Protein AF-A0A521LSC7-F1 (afdb_monomer)

pLDDT: mean 89.55, std 11.36, range [43.62, 98.06]

Sequence (80 aa):
PGYDMGSWGGFVAPMATPKDVIDKLNAGFARALAEPDVVAKLDTAGIQVAAGTPQQFDAFIRQEMARWAKVAQDAGIKPE

Mean predicted aligned error: 4.98 Å

Solvent-accessible surface area (backbone atoms only — not comparable to full-atom values): 5194 Å² total; per-residue (Å²): 140,88,79,85,81,73,85,82,87,83,89,85,77,66,90,86,60,54,66,70,58,53,53,52,50,52,54,50,51,54,52,52,65,65,35,66,74,49,41,54,53,34,49,76,71,72,42,82,88,81,84,80,51,74,67,58,49,52,52,48,53,53,51,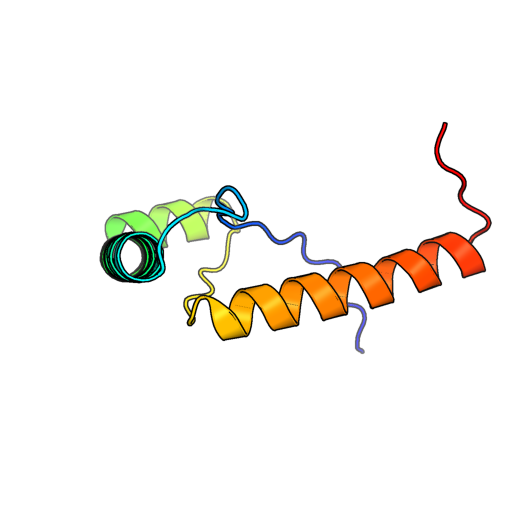49,52,54,52,50,53,50,51,33,59,78,70,70,61,71,86,132

Secondary structure (DSSP, 8-state):
--------------TT--HHHHHHHHHHHHHHTTSHHHHHHHHHTT-------HHHHHHHHHHHHHHHHHHHHHTT----

Structure (mmCIF, N/CA/C/O backbone):
data_AF-A0A521LSC7-F1
#
_entry.id   AF-A0A521LSC7-F1
#
loop_
_atom_site.group_PDB
_atom_site.id
_atom_site.type_symbol
_atom_site.label_atom_id
_atom_site.label_alt_id
_atom_site.label_comp_id
_atom_site.label_asym_id
_atom_site.label_entity_id
_atom_site.label_seq_id
_atom_site.pdbx_PDB_ins_code
_atom_site.Cartn_x
_atom_site.Cartn_y
_atom_site.Cartn_z
_atom_site.occupancy
_atom_site.B_iso_or_equiv
_atom_site.auth_seq_id
_atom_site.auth_comp_id
_atom_site.auth_asym_id
_atom_site.auth_atom_id
_atom_site.pdbx_PDB_model_num
ATOM 1 N N . PRO A 1 1 ? 22.415 7.499 -2.146 1.00 43.62 1 PRO A N 1
ATOM 2 C CA . PRO A 1 1 ? 21.093 8.094 -1.834 1.00 43.62 1 PRO A CA 1
ATOM 3 C C . PRO A 1 1 ? 20.086 7.779 -2.950 1.00 43.62 1 PRO A C 1
ATOM 5 O O . PRO A 1 1 ? 20.345 8.137 -4.092 1.00 43.62 1 PRO A O 1
ATOM 8 N N . GLY A 1 2 ? 18.977 7.100 -2.643 1.00 50.19 2 GLY A N 1
ATOM 9 C CA . GLY A 1 2 ? 17.830 7.047 -3.565 1.00 50.19 2 GLY A CA 1
ATOM 10 C C . GLY A 1 2 ? 17.601 5.754 -4.350 1.00 50.19 2 GLY A C 1
ATOM 11 O O . GLY A 1 2 ? 17.061 5.822 -5.448 1.00 50.19 2 GLY A O 1
ATOM 12 N N . TYR A 1 3 ? 17.960 4.588 -3.811 1.00 45.47 3 TYR A N 1
ATOM 13 C CA . TYR A 1 3 ? 17.455 3.314 -4.328 1.00 45.47 3 TYR A CA 1
ATOM 14 C C . TYR A 1 3 ? 16.631 2.650 -3.225 1.00 45.47 3 TYR A C 1
ATOM 16 O O . TYR A 1 3 ? 17.173 1.970 -2.357 1.00 45.47 3 TYR A O 1
ATOM 24 N N . ASP A 1 4 ? 15.330 2.946 -3.203 1.00 57.78 4 ASP A N 1
ATOM 25 C CA . ASP A 1 4 ? 14.389 2.239 -2.341 1.00 57.78 4 ASP A CA 1
ATOM 26 C C . ASP A 1 4 ? 14.057 0.897 -3.013 1.00 57.78 4 ASP A C 1
ATOM 28 O O . ASP A 1 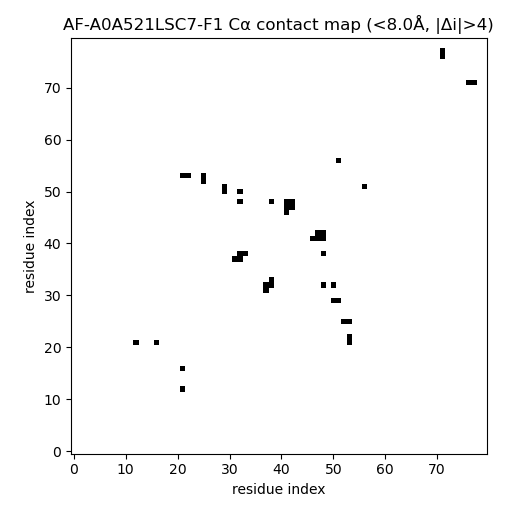4 ? 13.339 0.830 -4.021 1.00 57.78 4 ASP A O 1
ATOM 32 N N . MET A 1 5 ? 14.716 -0.154 -2.518 1.00 59.66 5 MET A N 1
ATOM 33 C CA . MET A 1 5 ? 14.470 -1.557 -2.872 1.00 59.66 5 MET A CA 1
ATOM 34 C C . MET A 1 5 ? 13.526 -2.222 -1.867 1.00 59.66 5 MET A C 1
ATOM 36 O O . MET A 1 5 ? 13.521 -3.446 -1.748 1.00 59.66 5 MET A O 1
ATOM 40 N N . GLY A 1 6 ? 12.754 -1.436 -1.113 1.00 73.81 6 GLY A N 1
ATOM 41 C CA . GLY A 1 6 ? 11.681 -1.970 -0.295 1.00 73.81 6 GLY A CA 1
ATOM 42 C C . GLY A 1 6 ? 10.684 -2.730 -1.165 1.00 73.81 6 GLY A C 1
ATOM 43 O O . GLY A 1 6 ? 10.161 -2.200 -2.148 1.00 73.81 6 GLY A O 1
ATOM 44 N N . SER A 1 7 ? 10.423 -3.986 -0.808 1.00 82.50 7 SER A N 1
ATOM 45 C CA . SER A 1 7 ? 9.261 -4.695 -1.336 1.00 82.50 7 SER A CA 1
ATOM 46 C C . SER A 1 7 ? 8.012 -4.080 -0.722 1.00 82.50 7 SER A C 1
ATOM 48 O O . SER A 1 7 ? 7.966 -3.824 0.480 1.00 82.50 7 SER A O 1
ATOM 50 N N . TRP A 1 8 ? 6.983 -3.889 -1.536 1.00 89.81 8 TRP A N 1
ATOM 51 C CA . TRP A 1 8 ? 5.684 -3.415 -1.080 1.00 89.81 8 TRP A CA 1
ATOM 52 C C . TRP A 1 8 ? 4.613 -4.469 -1.342 1.00 89.81 8 TRP A C 1
ATOM 54 O O . TRP A 1 8 ? 4.771 -5.361 -2.176 1.00 89.81 8 TRP A O 1
ATOM 64 N N . GLY A 1 9 ? 3.514 -4.362 -0.607 1.00 90.12 9 GLY A N 1
ATOM 65 C CA . GLY A 1 9 ? 2.341 -5.205 -0.775 1.00 90.12 9 GLY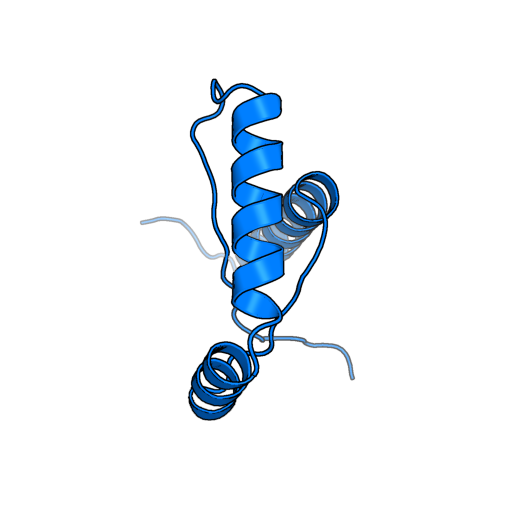 A CA 1
ATOM 66 C C . GLY A 1 9 ? 1.075 -4.409 -0.502 1.00 90.12 9 GLY A C 1
ATOM 67 O O . GLY A 1 9 ? 1.108 -3.362 0.142 1.00 90.12 9 GLY A O 1
ATOM 68 N N . GLY A 1 10 ? -0.050 -4.905 -1.003 1.00 92.00 10 GLY A N 1
ATOM 69 C CA . GLY A 1 10 ? -1.356 -4.318 -0.739 1.00 92.00 10 GLY A CA 1
ATOM 70 C C . GLY A 1 10 ? -2.483 -5.148 -1.331 1.00 92.00 10 GLY A C 1
ATOM 71 O O . GLY A 1 10 ? -2.266 -6.244 -1.849 1.00 92.00 10 GLY A O 1
ATOM 72 N N . PHE A 1 11 ? -3.698 -4.619 -1.239 1.00 93.50 11 PHE A N 1
ATOM 73 C CA . PHE A 1 11 ? -4.911 -5.312 -1.658 1.00 93.50 11 PHE A CA 1
ATOM 74 C C . PHE A 1 11 ? -5.438 -4.734 -2.968 1.00 93.50 11 PHE A C 1
ATOM 76 O O . PHE A 1 11 ? -5.525 -3.519 -3.136 1.00 93.50 11 PHE A O 1
ATOM 83 N N . VAL A 1 12 ? -5.830 -5.621 -3.879 1.00 94.50 12 VAL A N 1
ATOM 84 C CA . VAL A 1 12 ? -6.473 -5.275 -5.150 1.00 94.50 12 VAL A CA 1
ATOM 85 C C . VAL A 1 12 ? -7.787 -6.034 -5.281 1.00 94.50 12 VAL A C 1
ATOM 87 O O . VAL A 1 12 ? -7.960 -7.109 -4.708 1.00 94.50 12 VAL A O 1
ATOM 90 N N . ALA A 1 13 ? -8.721 -5.467 -6.036 1.00 94.94 13 ALA A N 1
ATOM 91 C CA . ALA A 1 13 ? -10.030 -6.053 -6.293 1.00 94.94 13 ALA A CA 1
ATOM 92 C C . ALA A 1 13 ? -10.285 -6.134 -7.810 1.00 94.94 13 ALA A C 1
ATOM 94 O O . ALA A 1 13 ? -9.647 -5.403 -8.573 1.00 94.94 13 ALA A O 1
ATOM 95 N N . PRO A 1 14 ? -11.213 -6.992 -8.276 1.00 96.62 14 PRO A N 1
ATOM 96 C CA . PRO A 1 14 ? -11.588 -7.055 -9.687 1.00 96.62 14 PRO A CA 1
ATOM 97 C C . PRO A 1 14 ? -12.020 -5.693 -10.242 1.00 96.62 14 PRO A C 1
ATOM 99 O O . PRO A 1 14 ? -12.683 -4.922 -9.548 1.00 96.62 14 PRO A O 1
ATOM 102 N N . MET A 1 15 ? -11.722 -5.428 -11.517 1.00 91.31 15 MET A N 1
ATOM 103 C CA . MET A 1 15 ? -12.002 -4.139 -12.175 1.00 91.31 15 MET A CA 1
ATOM 104 C C . MET A 1 15 ? -13.472 -3.696 -12.065 1.00 91.31 15 MET A C 1
ATOM 106 O O . MET A 1 15 ? -13.747 -2.508 -11.942 1.00 91.31 15 MET A O 1
ATOM 110 N N . ALA A 1 16 ? -14.413 -4.642 -12.082 1.00 95.06 16 ALA A N 1
ATOM 111 C CA . ALA A 1 16 ? -15.848 -4.365 -12.006 1.00 95.06 16 ALA A CA 1
ATOM 112 C C . ALA A 1 16 ? -16.375 -4.163 -10.569 1.00 95.06 16 ALA A C 1
ATOM 114 O O . ALA A 1 16 ? -17.587 -4.073 -10.373 1.00 95.06 16 ALA A O 1
ATOM 115 N N . THR A 1 17 ? -15.502 -4.123 -9.556 1.00 97.19 17 THR A N 1
ATOM 116 C CA . THR A 1 17 ? -15.927 -3.939 -8.162 1.00 97.19 17 THR A CA 1
ATOM 117 C C . THR A 1 17 ? -16.532 -2.542 -7.978 1.00 97.19 17 THR A C 1
ATOM 119 O O . THR A 1 17 ? -15.858 -1.551 -8.271 1.00 97.19 17 THR A O 1
ATOM 122 N N . PRO A 1 18 ? -17.777 -2.425 -7.479 1.00 97.81 18 PRO A N 1
ATOM 123 C CA . PRO A 1 18 ? -18.412 -1.131 -7.262 1.00 97.81 18 PRO A CA 1
ATOM 124 C C . PRO A 1 18 ? -17.623 -0.231 -6.30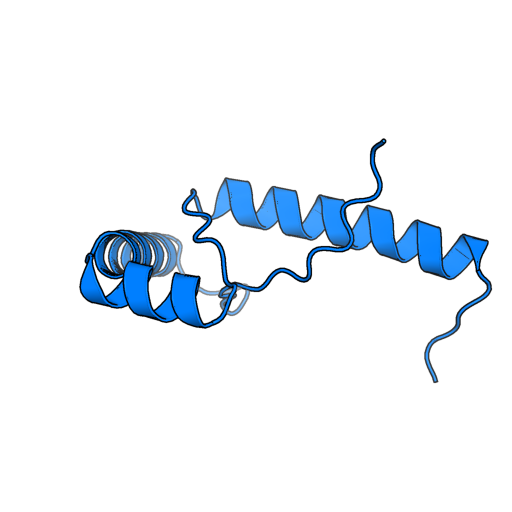9 1.00 97.81 18 PRO A C 1
ATOM 126 O O . PRO A 1 18 ? -17.036 -0.692 -5.326 1.00 97.81 18 PRO A O 1
ATOM 129 N N . LYS A 1 19 ? -17.656 1.081 -6.567 1.00 95.00 19 LYS A N 1
ATOM 130 C CA . LYS A 1 19 ? -16.923 2.072 -5.767 1.00 95.00 19 LYS A CA 1
ATOM 131 C C . LYS A 1 19 ? -17.296 2.030 -4.283 1.00 95.00 19 LYS A C 1
ATOM 133 O O . LYS A 1 19 ? -16.412 2.138 -3.443 1.00 95.00 19 LYS A O 1
ATOM 138 N N . ASP A 1 20 ? -18.571 1.850 -3.949 1.00 97.44 20 ASP A N 1
ATOM 139 C CA . ASP A 1 20 ? -19.010 1.813 -2.552 1.00 97.44 20 ASP A CA 1
ATOM 140 C C . ASP A 1 20 ? -18.436 0.603 -1.795 1.00 97.44 20 ASP A C 1
ATOM 142 O O . ASP A 1 20 ? -18.134 0.702 -0.606 1.00 97.44 20 ASP A O 1
ATOM 146 N N . VAL A 1 21 ? -18.238 -0.527 -2.482 1.00 98.06 21 VAL A N 1
ATOM 147 C CA . VAL A 1 21 ? -17.578 -1.714 -1.925 1.00 98.06 21 VAL A CA 1
ATOM 148 C C . VAL A 1 21 ? -16.095 -1.433 -1.689 1.00 98.06 21 VAL A C 1
ATOM 150 O O . VAL A 1 21 ? -15.591 -1.735 -0.609 1.00 98.06 21 VAL A O 1
ATOM 153 N N . ILE A 1 22 ? -15.412 -0.800 -2.648 1.00 97.12 22 ILE A N 1
ATOM 154 C CA . ILE A 1 22 ? -14.011 -0.381 -2.487 1.00 97.12 22 ILE A CA 1
ATOM 155 C C . ILE A 1 22 ? -13.855 0.573 -1.300 1.00 97.12 22 ILE A C 1
ATOM 157 O O . ILE A 1 22 ? -12.970 0.381 -0.468 1.00 97.12 22 ILE A O 1
ATOM 161 N N . ASP A 1 23 ? -14.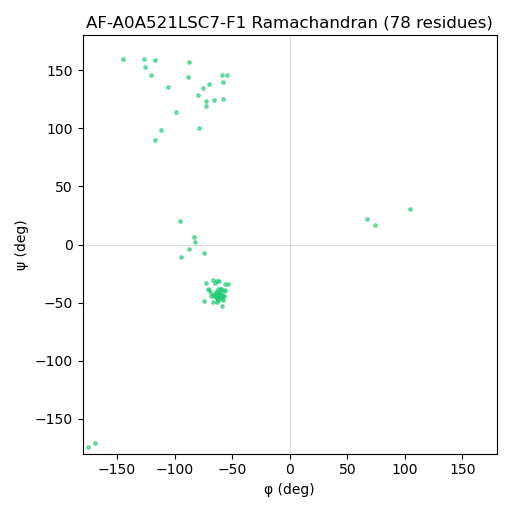737 1.563 -1.184 1.00 96.25 23 ASP A N 1
ATOM 162 C CA . ASP A 1 23 ? -14.688 2.548 -0.105 1.00 96.25 23 ASP A CA 1
ATOM 163 C C . ASP A 1 23 ? -14.910 1.880 1.268 1.00 96.25 23 ASP A C 1
ATOM 165 O O . ASP A 1 23 ? -14.190 2.173 2.226 1.00 96.25 23 ASP A O 1
ATOM 169 N N . LYS A 1 24 ? -15.847 0.923 1.362 1.00 97.12 24 LYS A N 1
ATOM 170 C CA . LYS A 1 24 ? -16.080 0.125 2.580 1.00 97.12 24 LYS A CA 1
ATOM 171 C C . LYS A 1 24 ? -14.871 -0.732 2.954 1.00 97.12 24 LYS A C 1
ATOM 173 O O . LYS A 1 24 ? -14.492 -0.754 4.124 1.00 97.12 24 LYS A O 1
ATOM 178 N N . LEU A 1 25 ? -14.261 -1.417 1.985 1.00 96.56 25 LEU A N 1
ATOM 179 C CA . LEU A 1 25 ? -13.063 -2.229 2.212 1.00 96.56 25 LEU A CA 1
ATOM 180 C C . LEU A 1 25 ? -11.897 -1.360 2.687 1.00 96.56 25 LEU A C 1
ATOM 182 O O . LEU A 1 25 ? -11.284 -1.672 3.704 1.00 96.56 25 LEU A O 1
ATOM 186 N N . ASN A 1 26 ? -11.649 -0.231 2.018 1.00 95.94 26 ASN A N 1
ATOM 187 C CA . ASN A 1 26 ? -10.591 0.699 2.402 1.00 95.94 26 ASN A CA 1
ATOM 188 C C . ASN A 1 26 ? -10.787 1.231 3.826 1.00 95.94 26 ASN A C 1
ATOM 190 O O . ASN A 1 26 ? -9.840 1.271 4.606 1.00 95.94 26 ASN A O 1
ATOM 194 N N . ALA A 1 27 ? -12.020 1.591 4.195 1.00 95.94 27 ALA A N 1
ATOM 195 C CA . ALA A 1 27 ? -12.336 2.008 5.558 1.00 95.94 27 ALA A CA 1
ATOM 196 C C . ALA A 1 27 ? -12.093 0.886 6.583 1.00 95.94 27 ALA A C 1
ATOM 198 O O . ALA A 1 27 ? -11.600 1.152 7.678 1.00 95.94 27 ALA A O 1
ATOM 199 N N . GLY A 1 28 ? -12.412 -0.364 6.236 1.00 96.06 28 GLY A N 1
ATOM 200 C CA . GLY A 1 28 ? -12.114 -1.534 7.063 1.00 96.06 28 GLY A CA 1
ATOM 201 C C . GLY A 1 28 ? -10.612 -1.742 7.267 1.00 96.06 28 GLY A C 1
ATOM 202 O O . GLY A 1 28 ? -10.166 -1.883 8.404 1.00 96.06 28 GLY A O 1
ATOM 203 N N . PHE A 1 29 ? -9.827 -1.684 6.188 1.00 94.56 29 PHE A N 1
ATOM 204 C CA . PHE A 1 29 ? -8.370 -1.798 6.255 1.00 94.56 29 PHE A CA 1
ATOM 205 C C . PHE A 1 29 ? -7.745 -0.668 7.069 1.00 94.56 29 PHE A C 1
ATOM 207 O O . PHE A 1 29 ? -6.923 -0.939 7.936 1.00 94.56 29 PHE A O 1
ATOM 214 N N . ALA A 1 30 ? -8.173 0.579 6.860 1.00 93.50 30 ALA A N 1
ATOM 215 C CA . ALA A 1 30 ? -7.669 1.724 7.613 1.00 93.50 30 ALA A CA 1
ATOM 216 C C . ALA A 1 30 ? -7.914 1.583 9.123 1.00 93.50 30 ALA A C 1
ATOM 218 O O . ALA A 1 30 ? -7.044 1.927 9.915 1.00 93.50 30 ALA A O 1
ATOM 219 N N . ARG A 1 31 ? -9.071 1.038 9.528 1.00 94.44 31 ARG A N 1
ATOM 220 C CA . ARG A 1 31 ? -9.352 0.743 10.941 1.00 94.44 31 ARG A CA 1
ATOM 221 C C . ARG A 1 31 ? -8.443 -0.356 11.476 1.00 94.44 31 ARG A C 1
ATOM 223 O O . ARG A 1 31 ? -7.815 -0.157 12.504 1.00 94.44 31 ARG A O 1
ATOM 230 N N . ALA A 1 32 ? -8.331 -1.479 10.767 1.00 92.88 32 ALA A N 1
ATOM 231 C CA . ALA A 1 32 ? -7.485 -2.591 11.199 1.00 92.88 32 ALA A CA 1
ATOM 232 C C . ALA A 1 32 ? -6.008 -2.181 11.321 1.00 92.88 32 ALA A C 1
ATOM 234 O O . ALA A 1 32 ? -5.339 -2.557 12.274 1.00 92.88 32 ALA A O 1
ATOM 235 N N . LEU A 1 33 ? -5.516 -1.367 10.387 1.00 92.31 33 LEU A N 1
ATOM 236 C CA . LEU A 1 33 ? -4.150 -0.842 10.386 1.00 92.31 33 LEU A CA 1
ATOM 237 C C . LEU A 1 33 ? -3.913 0.271 11.421 1.00 92.31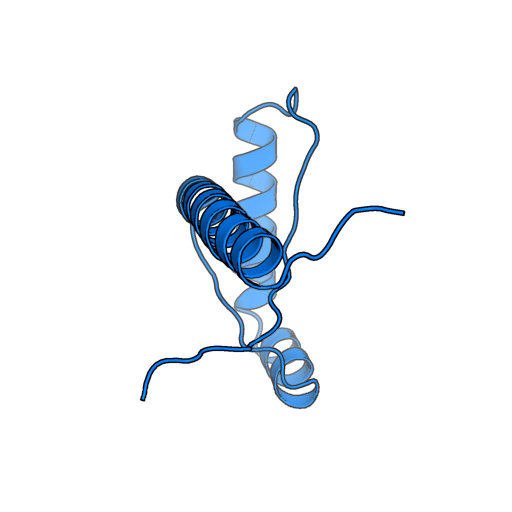 33 LEU A C 1
ATOM 239 O O . LEU A 1 33 ? -2.773 0.687 11.595 1.00 92.31 33 LEU A O 1
ATOM 243 N N . ALA A 1 34 ? -4.958 0.747 12.103 1.00 91.38 34 ALA A N 1
ATOM 244 C CA . ALA A 1 34 ? -4.847 1.659 13.239 1.00 91.38 34 ALA A CA 1
ATOM 245 C C . ALA A 1 34 ? -4.843 0.926 14.593 1.00 91.38 34 ALA A C 1
ATOM 247 O O . ALA A 1 34 ? -4.553 1.547 15.615 1.00 91.38 34 ALA A O 1
ATOM 248 N N . GLU A 1 35 ? -5.151 -0.376 14.618 1.00 96.06 35 GLU A N 1
ATOM 249 C CA . GLU A 1 35 ? -5.128 -1.171 15.847 1.00 96.06 35 GLU A CA 1
ATOM 250 C C . GLU A 1 35 ? -3.675 -1.428 16.290 1.00 96.06 35 GLU A C 1
ATOM 252 O O . GLU A 1 35 ? -2.900 -2.013 15.522 1.00 96.06 35 GLU A O 1
ATOM 257 N N . PRO A 1 36 ? -3.281 -1.054 17.525 1.00 94.25 36 PRO A N 1
ATOM 258 C CA . PRO A 1 36 ? -1.896 -1.170 17.990 1.00 94.25 36 PRO A CA 1
ATOM 259 C C . PRO A 1 36 ? -1.328 -2.587 17.883 1.00 94.25 36 PRO A C 1
ATOM 261 O O . PRO A 1 36 ? -0.180 -2.766 17.481 1.00 94.25 36 PRO A O 1
ATOM 264 N N . ASP A 1 37 ? -2.145 -3.601 18.176 1.00 96.31 37 ASP A N 1
ATOM 265 C CA . ASP A 1 37 ? -1.740 -5.007 18.093 1.00 96.31 37 ASP A CA 1
ATOM 266 C C . ASP A 1 37 ? -1.455 -5.455 16.654 1.00 96.31 37 ASP A C 1
ATOM 268 O O . ASP A 1 37 ? -0.626 -6.340 16.428 1.00 96.31 37 ASP A O 1
ATOM 272 N N . VAL A 1 38 ? -2.144 -4.871 15.669 1.00 94.56 38 VAL A N 1
ATOM 273 C CA . VAL A 1 38 ? -1.907 -5.152 14.248 1.00 94.56 38 VAL A CA 1
ATOM 274 C C . VAL A 1 38 ? -0.615 -4.480 13.807 1.00 94.56 38 VAL A C 1
ATOM 276 O O . VAL A 1 38 ? 0.242 -5.149 13.230 1.00 94.56 38 VAL A O 1
ATOM 279 N N . VAL A 1 39 ? -0.442 -3.197 14.134 1.00 92.75 39 VAL A N 1
ATOM 280 C CA . VAL A 1 39 ? 0.776 -2.438 13.812 1.00 92.75 39 VAL A CA 1
ATOM 281 C C . VAL A 1 39 ? 2.004 -3.109 14.421 1.00 92.75 39 VAL A C 1
ATOM 283 O O . VAL A 1 39 ? 2.950 -3.405 13.700 1.00 92.75 39 VAL A O 1
ATOM 286 N N . ALA A 1 40 ? 1.957 -3.477 15.703 1.00 95.06 40 ALA A N 1
ATOM 287 C CA . ALA A 1 40 ? 3.076 -4.126 16.383 1.00 95.06 40 ALA A CA 1
ATOM 288 C C . ALA A 1 40 ? 3.484 -5.459 15.727 1.00 95.06 40 ALA A C 1
ATOM 290 O O . ALA A 1 40 ? 4.673 -5.777 15.630 1.00 95.06 40 ALA A O 1
ATOM 291 N N . LYS A 1 41 ? 2.510 -6.247 15.252 1.00 95.12 41 LYS A N 1
ATOM 292 C CA . LYS A 1 41 ? 2.780 -7.509 14.542 1.00 95.12 41 LYS A CA 1
ATOM 293 C C . LYS A 1 41 ? 3.418 -7.275 13.177 1.00 95.12 41 LYS A C 1
ATOM 295 O O . LYS A 1 41 ? 4.340 -8.003 12.818 1.00 95.12 41 LYS A O 1
ATOM 300 N N . LEU A 1 42 ? 2.936 -6.282 12.431 1.00 92.25 42 LEU A N 1
ATOM 301 C CA . LEU A 1 42 ? 3.496 -5.912 11.131 1.00 92.25 42 LEU A CA 1
ATOM 302 C C . LEU A 1 42 ? 4.914 -5.353 11.281 1.00 92.25 42 LEU A C 1
ATOM 304 O O . LEU A 1 42 ? 5.816 -5.818 10.588 1.00 92.25 42 LEU A O 1
ATOM 308 N N . ASP A 1 43 ? 5.139 -4.478 12.259 1.00 92.62 43 ASP A N 1
ATOM 309 C CA . ASP A 1 43 ? 6.462 -3.931 12.568 1.00 92.62 43 ASP A CA 1
ATOM 310 C C . ASP A 1 43 ? 7.454 -5.035 12.959 1.00 92.62 43 ASP A C 1
ATOM 312 O O . ASP A 1 43 ? 8.586 -5.057 12.477 1.00 92.62 43 ASP A O 1
ATOM 316 N N . THR A 1 44 ? 7.023 -6.011 13.770 1.00 94.50 44 THR A N 1
ATOM 317 C CA . THR A 1 44 ? 7.845 -7.186 14.127 1.00 94.50 44 THR A CA 1
ATOM 318 C C . THR A 1 44 ? 8.214 -8.020 12.896 1.00 94.50 44 THR A C 1
ATOM 320 O O . THR A 1 44 ? 9.292 -8.611 12.843 1.00 94.50 44 THR A O 1
ATOM 323 N N . ALA A 1 45 ? 7.343 -8.052 11.886 1.00 90.75 45 ALA A N 1
ATOM 324 C CA . ALA A 1 45 ? 7.602 -8.695 10.602 1.00 90.75 45 ALA A CA 1
ATOM 325 C C . ALA A 1 45 ? 8.418 -7.816 9.627 1.00 90.75 45 ALA A C 1
ATOM 327 O O . ALA A 1 45 ? 8.664 -8.237 8.498 1.00 90.75 45 ALA A O 1
ATOM 328 N N . GLY A 1 46 ? 8.839 -6.612 10.036 1.00 89.62 46 GLY A N 1
ATOM 329 C CA . GLY A 1 46 ? 9.562 -5.655 9.195 1.00 89.62 46 GLY A CA 1
ATOM 330 C C . GLY A 1 46 ? 8.688 -4.954 8.150 1.00 89.62 46 GLY A C 1
ATOM 331 O O . GLY A 1 46 ? 9.213 -4.400 7.186 1.00 89.62 46 GLY A O 1
ATOM 332 N N . ILE A 1 47 ? 7.364 -4.988 8.315 1.00 89.56 47 ILE A N 1
ATOM 333 C CA . ILE A 1 47 ? 6.395 -4.389 7.398 1.00 89.56 47 ILE A CA 1
ATOM 334 C C . ILE A 1 47 ? 5.970 -3.035 7.951 1.00 89.56 47 ILE A C 1
ATOM 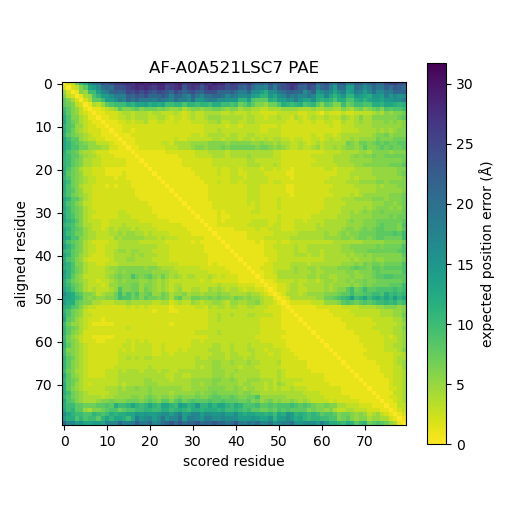336 O O . ILE A 1 47 ? 5.273 -2.959 8.959 1.00 89.56 47 ILE A O 1
ATOM 340 N N . GLN A 1 48 ? 6.328 -1.967 7.244 1.00 87.38 48 GLN A N 1
ATOM 341 C CA . GLN A 1 48 ? 5.834 -0.632 7.558 1.00 87.38 48 GLN A CA 1
ATOM 342 C C . GLN A 1 48 ? 4.424 -0.440 7.004 1.00 87.38 48 GLN A C 1
ATOM 344 O O . GLN A 1 48 ? 4.158 -0.669 5.822 1.00 87.38 48 GLN A O 1
ATOM 349 N N . VAL A 1 49 ? 3.513 0.010 7.863 1.00 85.00 49 VAL A N 1
ATOM 350 C CA . VAL A 1 49 ? 2.136 0.307 7.470 1.00 85.00 49 VAL A CA 1
ATOM 351 C C . VAL A 1 49 ? 2.090 1.591 6.645 1.00 85.00 49 VAL A C 1
ATOM 353 O O . VAL A 1 49 ? 2.404 2.674 7.135 1.00 85.00 49 VAL A O 1
ATOM 356 N N . ALA A 1 50 ? 1.618 1.478 5.405 1.00 83.31 50 ALA A N 1
ATOM 357 C CA . ALA A 1 50 ? 1.302 2.611 4.543 1.00 83.31 50 ALA A CA 1
ATOM 358 C C . ALA A 1 50 ? -0.215 2.679 4.321 1.00 83.31 50 ALA A C 1
ATOM 360 O O . ALA A 1 50 ? -0.774 1.959 3.494 1.00 83.31 50 ALA A O 1
ATOM 361 N N . ALA A 1 51 ? -0.895 3.537 5.084 1.00 78.38 51 ALA A N 1
ATOM 362 C CA . ALA A 1 51 ? -2.315 3.811 4.891 1.00 78.38 51 ALA A CA 1
ATOM 363 C C . ALA A 1 51 ? -2.518 4.955 3.884 1.00 78.38 51 ALA A C 1
ATOM 365 O O . ALA A 1 51 ? -1.761 5.925 3.863 1.00 78.38 51 ALA A O 1
ATOM 366 N N . GLY A 1 52 ? -3.569 4.862 3.069 1.00 88.12 52 GLY A N 1
ATOM 367 C CA . GLY A 1 52 ? -3.893 5.867 2.061 1.00 88.12 52 GLY A CA 1
ATOM 368 C C . GLY A 1 52 ? -5.275 5.657 1.453 1.00 88.12 52 GLY A C 1
ATOM 369 O O . GLY A 1 52 ? -6.078 4.851 1.930 1.00 88.12 52 GLY A O 1
ATOM 370 N N . THR A 1 53 ? -5.572 6.406 0.396 1.00 94.00 53 THR A N 1
ATOM 371 C CA . THR A 1 53 ? -6.793 6.227 -0.392 1.00 94.00 53 THR A CA 1
ATOM 372 C C . THR A 1 53 ? -6.585 5.192 -1.503 1.00 94.00 53 THR A C 1
ATOM 374 O O . THR A 1 53 ? -5.460 5.014 -1.981 1.00 94.00 53 THR A O 1
ATOM 377 N N . PRO A 1 54 ? -7.661 4.562 -2.011 1.00 94.56 54 PRO A N 1
ATOM 378 C CA . PRO A 1 54 ? -7.561 3.663 -3.160 1.00 94.56 54 PRO A CA 1
ATOM 379 C C . PRO A 1 54 ? -6.940 4.342 -4.390 1.00 94.56 54 PRO A C 1
ATOM 381 O O . PRO A 1 54 ? -6.211 3.709 -5.145 1.00 94.56 54 PRO A O 1
ATOM 384 N N . GLN A 1 55 ? -7.191 5.644 -4.578 1.00 93.75 55 GLN A N 1
ATOM 385 C CA . GLN A 1 55 ? -6.640 6.418 -5.695 1.00 93.75 55 GLN A CA 1
ATOM 386 C C . GLN A 1 55 ? -5.135 6.657 -5.538 1.00 93.75 55 GLN A C 1
ATOM 388 O O . GLN A 1 55 ? -4.402 6.597 -6.521 1.00 93.75 55 GLN A O 1
ATOM 393 N N . GLN A 1 56 ? -4.665 6.908 -4.312 1.00 94.25 56 GLN A N 1
ATOM 394 C CA . GLN A 1 56 ? -3.232 7.021 -4.032 1.00 94.25 56 GLN A CA 1
ATOM 395 C C . GLN A 1 56 ? -2.519 5.695 -4.304 1.00 94.25 56 GLN A C 1
ATOM 397 O O . GLN A 1 56 ? -1.446 5.694 -4.904 1.00 94.25 56 GLN A O 1
ATOM 402 N N . PHE A 1 57 ? -3.132 4.571 -3.924 1.00 94.56 57 PHE A N 1
ATOM 403 C CA . PHE A 1 57 ? -2.548 3.257 -4.170 1.00 94.56 57 PHE A CA 1
ATOM 404 C C . PHE A 1 57 ? -2.548 2.879 -5.662 1.00 94.56 57 PHE A C 1
ATOM 406 O O . PHE A 1 57 ? -1.537 2.388 -6.153 1.00 94.56 57 PHE A O 1
ATOM 413 N N . ASP A 1 58 ? -3.608 3.193 -6.420 1.00 93.81 58 ASP A N 1
ATOM 414 C CA . ASP A 1 58 ? -3.615 3.022 -7.887 1.00 93.81 58 ASP A CA 1
ATOM 415 C C . ASP A 1 58 ? -2.491 3.830 -8.559 1.00 93.81 58 ASP A C 1
ATOM 417 O O . ASP A 1 58 ? -1.753 3.298 -9.393 1.00 93.81 58 ASP A O 1
ATOM 421 N N . ALA A 1 59 ? -2.298 5.090 -8.154 1.00 94.88 59 ALA A N 1
ATOM 422 C CA . ALA A 1 59 ? -1.214 5.924 -8.668 1.00 94.88 59 ALA A CA 1
ATOM 423 C C . ALA A 1 59 ? 0.171 5.335 -8.350 1.00 94.88 59 ALA A C 1
ATOM 425 O O . ALA A 1 59 ? 1.039 5.291 -9.226 1.00 94.88 59 ALA A O 1
ATOM 426 N N . PHE A 1 60 ? 0.360 4.831 -7.129 1.00 94.19 60 PHE A N 1
ATOM 427 C CA . PHE A 1 60 ? 1.599 4.178 -6.713 1.00 94.19 60 PHE A CA 1
ATOM 428 C C . PHE A 1 60 ? 1.895 2.916 -7.535 1.00 94.19 60 PHE A C 1
ATOM 430 O O . PHE A 1 60 ? 2.996 2.783 -8.065 1.00 94.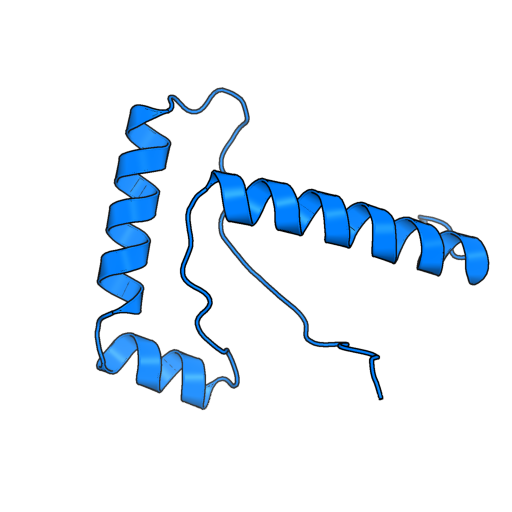19 60 PHE A O 1
ATOM 437 N N . ILE A 1 61 ? 0.905 2.037 -7.734 1.00 94.19 61 ILE A N 1
ATOM 438 C CA . ILE A 1 61 ? 1.062 0.830 -8.562 1.00 94.19 61 ILE A CA 1
ATOM 439 C C . ILE A 1 61 ? 1.492 1.209 -9.987 1.00 94.19 61 ILE A C 1
ATOM 441 O O . ILE A 1 61 ? 2.415 0.608 -10.535 1.00 94.19 61 ILE A O 1
ATOM 445 N N . ARG A 1 62 ? 0.869 2.230 -10.594 1.00 94.81 62 ARG A N 1
ATOM 446 C CA . ARG A 1 62 ? 1.243 2.713 -11.938 1.00 94.81 62 ARG A CA 1
ATOM 447 C C . ARG A 1 62 ? 2.678 3.221 -11.996 1.00 94.81 62 ARG A C 1
ATOM 449 O O . ARG A 1 62 ? 3.385 2.920 -12.958 1.00 94.81 62 ARG A O 1
ATOM 456 N N . GLN A 1 63 ? 3.105 3.969 -10.983 1.00 94.69 63 GLN A N 1
ATOM 457 C CA . GLN A 1 63 ? 4.473 4.466 -10.891 1.00 94.69 63 GLN A CA 1
ATOM 458 C C . GLN A 1 63 ? 5.478 3.317 -10.755 1.00 94.69 63 GLN A C 1
ATOM 460 O O . GLN A 1 63 ? 6.488 3.303 -11.459 1.00 94.69 63 GLN A O 1
ATOM 465 N N . GLU A 1 64 ? 5.189 2.337 -9.901 1.00 93.69 64 GLU A N 1
ATOM 466 C CA . GLU A 1 64 ? 6.055 1.178 -9.692 1.00 93.69 64 GLU A CA 1
ATOM 467 C C . GLU A 1 64 ? 6.144 0.299 -10.937 1.00 93.69 64 GLU A C 1
ATOM 469 O O . GLU A 1 64 ? 7.245 -0.062 -11.347 1.00 93.69 64 GLU A O 1
ATOM 474 N N . MET A 1 65 ? 5.022 0.028 -11.609 1.00 92.94 65 MET A N 1
ATOM 475 C CA . MET A 1 65 ? 5.032 -0.693 -12.885 1.00 92.94 65 MET A CA 1
ATOM 476 C C . MET A 1 65 ? 5.902 0.017 -13.927 1.00 92.94 65 MET A C 1
ATOM 478 O O . MET A 1 65 ? 6.704 -0.631 -14.595 1.00 92.94 65 MET A O 1
ATOM 482 N N . ALA A 1 66 ? 5.791 1.344 -14.051 1.00 94.12 66 ALA A N 1
ATOM 483 C CA . ALA A 1 66 ? 6.609 2.113 -14.986 1.00 94.12 66 ALA A CA 1
ATOM 484 C C . ALA A 1 66 ? 8.103 2.074 -14.617 1.00 94.12 66 ALA A C 1
ATOM 486 O O . ALA A 1 66 ? 8.950 1.872 -15.492 1.00 94.12 66 ALA A O 1
ATOM 487 N N . ARG A 1 67 ? 8.433 2.221 -13.324 1.00 91.25 67 ARG A N 1
ATOM 488 C CA . ARG A 1 67 ? 9.809 2.135 -12.813 1.00 91.25 67 ARG A CA 1
ATOM 489 C C . ARG A 1 67 ? 10.423 0.776 -13.133 1.00 91.25 67 ARG A C 1
ATOM 491 O O . ARG A 1 67 ? 11.496 0.717 -13.731 1.00 91.25 67 ARG A O 1
ATOM 498 N N . TRP A 1 68 ? 9.743 -0.307 -12.769 1.00 91.31 68 TRP A N 1
ATOM 499 C CA . TRP A 1 68 ? 10.274 -1.659 -12.922 1.00 91.31 68 TRP A CA 1
ATOM 500 C C . TRP A 1 68 ? 10.297 -2.129 -14.375 1.00 91.31 68 TRP A C 1
ATOM 502 O O . TRP A 1 68 ? 11.250 -2.801 -14.763 1.00 91.31 68 TRP A O 1
ATOM 512 N N . ALA A 1 69 ? 9.342 -1.707 -15.211 1.00 91.88 69 ALA A N 1
ATOM 513 C CA . ALA A 1 69 ? 9.407 -1.941 -16.654 1.00 91.88 69 ALA A CA 1
ATOM 514 C C . ALA A 1 69 ? 10.674 -1.325 -17.266 1.00 91.88 69 ALA A C 1
ATOM 516 O O . ALA A 1 69 ? 11.361 -1.983 -18.046 1.00 91.88 69 ALA A O 1
ATOM 517 N N . LYS A 1 70 ? 11.027 -0.094 -16.871 1.00 92.12 70 LYS A N 1
ATOM 518 C CA . LYS A 1 70 ? 12.266 0.552 -17.320 1.00 92.12 70 LYS A CA 1
ATOM 519 C C . LYS A 1 70 ? 13.508 -0.207 -16.850 1.00 92.12 70 LYS A C 1
ATOM 521 O O . LYS A 1 70 ? 14.399 -0.457 -17.653 1.00 92.12 70 LYS A O 1
ATOM 526 N N . VAL A 1 71 ? 13.554 -0.605 -15.578 1.00 91.44 71 VAL A N 1
ATOM 527 C CA . VAL A 1 71 ? 14.681 -1.381 -15.030 1.00 91.44 71 VAL A CA 1
ATOM 528 C C . VAL A 1 71 ? 14.855 -2.704 -15.779 1.00 91.44 71 VAL A C 1
ATOM 530 O O . VAL A 1 71 ? 15.971 -3.039 -16.165 1.00 91.44 71 VAL A O 1
ATOM 533 N 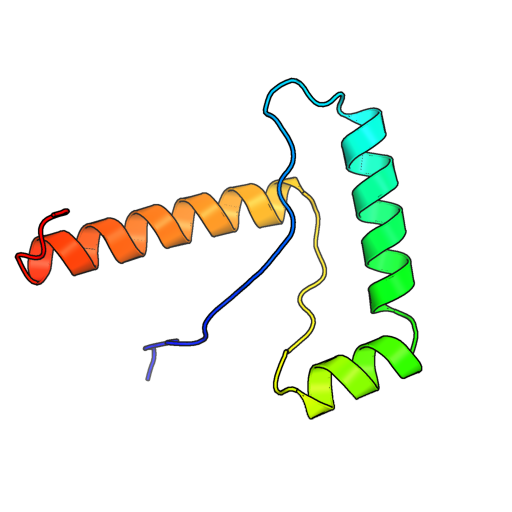N . ALA A 1 72 ? 13.765 -3.434 -16.032 1.00 91.88 72 ALA A N 1
ATOM 534 C CA . ALA A 1 72 ? 13.806 -4.695 -16.768 1.00 91.88 72 ALA A CA 1
ATOM 535 C C . ALA A 1 72 ? 14.322 -4.510 -18.204 1.00 91.88 72 ALA A C 1
ATOM 537 O O . ALA A 1 72 ? 15.158 -5.290 -18.657 1.00 91.88 72 ALA A O 1
ATOM 538 N N . GLN A 1 73 ? 13.872 -3.456 -18.895 1.00 92.19 73 GLN A N 1
ATOM 539 C CA . GLN A 1 73 ? 14.344 -3.111 -20.238 1.00 92.19 73 GLN A CA 1
ATOM 540 C C . GLN A 1 73 ? 15.835 -2.763 -20.255 1.00 92.19 73 GLN A C 1
ATOM 542 O O . GLN A 1 73 ? 16.579 -3.330 -21.054 1.00 92.19 73 GLN A O 1
ATOM 547 N N . ASP A 1 74 ? 16.275 -1.879 -19.356 1.00 93.06 74 ASP A N 1
ATOM 548 C CA . ASP A 1 74 ? 17.673 -1.443 -19.258 1.00 93.06 74 ASP A CA 1
ATOM 549 C C . ASP A 1 74 ? 18.605 -2.625 -18.898 1.00 93.06 74 ASP A C 1
ATOM 551 O O . ASP A 1 74 ? 19.752 -2.673 -19.340 1.00 93.06 74 ASP A O 1
ATOM 555 N N . ALA A 1 75 ? 18.103 -3.609 -18.141 1.00 93.19 75 ALA A N 1
ATOM 556 C CA . ALA A 1 75 ? 18.822 -4.827 -17.760 1.00 93.19 75 ALA A CA 1
ATOM 557 C C . ALA A 1 75 ? 18.699 -5.985 -18.775 1.00 93.19 75 ALA A C 1
ATOM 559 O O . ALA A 1 75 ? 19.308 -7.036 -18.575 1.00 93.19 75 ALA A O 1
ATOM 560 N N . GLY A 1 76 ? 17.917 -5.830 -19.850 1.00 92.50 76 GLY A N 1
ATOM 561 C CA . GLY A 1 76 ? 17.710 -6.872 -20.863 1.00 92.50 76 GLY A CA 1
ATOM 562 C C . GLY A 1 76 ? 16.937 -8.106 -20.373 1.00 92.50 76 GLY A C 1
ATOM 563 O O . GLY A 1 76 ? 17.048 -9.174 -20.979 1.00 92.50 76 GLY A O 1
ATOM 564 N N . ILE A 1 77 ? 16.162 -7.975 -19.292 1.00 92.00 77 ILE A N 1
ATOM 565 C CA . ILE A 1 77 ? 15.357 -9.054 -18.704 1.00 92.00 77 ILE A CA 1
ATOM 566 C C . ILE A 1 77 ? 14.123 -9.298 -19.581 1.00 92.00 77 ILE A C 1
ATOM 568 O O . ILE A 1 77 ? 13.447 -8.355 -19.996 1.00 92.00 77 ILE A O 1
ATOM 572 N N . LYS A 1 78 ? 13.812 -10.568 -19.859 1.00 85.25 78 LYS A N 1
ATOM 573 C CA . LYS A 1 78 ? 12.629 -10.986 -20.623 1.00 85.25 78 LYS A CA 1
ATOM 574 C C . LYS A 1 78 ? 11.758 -11.908 -19.767 1.00 85.25 78 LYS A C 1
ATOM 576 O O . LYS A 1 78 ? 12.334 -12.669 -18.992 1.00 85.25 78 LYS A O 1
ATOM 581 N N . PRO A 1 79 ? 10.421 -11.855 -19.912 1.00 78.25 79 PRO A N 1
ATOM 582 C CA . PRO A 1 79 ? 9.553 -12.899 -19.380 1.00 78.25 79 PRO A CA 1
ATOM 583 C C . PRO A 1 79 ? 9.950 -14.248 -19.989 1.00 78.25 79 PRO A C 1
ATOM 585 O O . PRO A 1 79 ? 10.281 -14.291 -21.180 1.00 78.25 79 PRO A O 1
ATOM 588 N N . GLU A 1 80 ? 9.944 -15.307 -19.185 1.00 63.22 80 GLU A N 1
ATOM 589 C CA . GLU A 1 80 ? 10.046 -16.693 -19.662 1.00 63.22 80 GLU A CA 1
ATOM 590 C C . GLU A 1 80 ? 8.933 -17.110 -20.638 1.00 63.22 80 GLU A C 1
ATOM 592 O O . GLU A 1 80 ? 7.797 -16.584 -20.549 1.00 63.22 80 GLU A O 1
#

Foldseek 3Di:
DDDPPDDDDDDDDDPPDDPVNLVVVLVVVVVQCPDPVSCVVCVVVVHDDDRDHPVVVVVVVVVVVVVVVVVCVVVVHDDD

Radius of gyration: 15.77 Å; Cα contacts (8 Å, |Δi|>4): 23; chains: 1; bounding box: 40×25×39 Å